Protein AF-A0AAE1B2L4-F1 (afdb_monomer)

Structure (mmCIF, N/CA/C/O backbone):
data_AF-A0AAE1B2L4-F1
#
_entry.id   AF-A0AAE1B2L4-F1
#
loop_
_atom_site.group_PDB
_atom_site.id
_atom_site.type_symbol
_atom_site.label_atom_id
_atom_site.label_alt_id
_atom_site.label_comp_id
_atom_site.label_asym_id
_atom_site.label_entity_id
_atom_site.label_seq_id
_atom_site.pdbx_PDB_ins_code
_atom_site.Cartn_x
_atom_site.Cartn_y
_atom_site.Cartn_z
_atom_site.occupancy
_atom_site.B_iso_or_equiv
_atom_site.auth_seq_id
_atom_site.auth_comp_id
_atom_site.auth_asym_id
_atom_site.auth_atom_id
_atom_site.pdbx_PDB_model_num
ATOM 1 N N . MET A 1 1 ? -28.659 30.040 77.270 1.00 39.69 1 MET A N 1
ATOM 2 C CA . MET A 1 1 ? -28.550 28.655 76.759 1.00 39.69 1 MET A CA 1
ATOM 3 C C . MET A 1 1 ? -29.351 28.614 75.466 1.00 39.69 1 MET A C 1
ATOM 5 O O . MET A 1 1 ? -30.552 28.792 75.532 1.00 39.69 1 MET A O 1
ATOM 9 N N . ALA A 1 2 ? -28.726 28.835 74.309 1.00 43.56 2 ALA A N 1
ATOM 10 C CA . ALA A 1 2 ? -27.964 27.864 73.511 1.00 43.56 2 ALA A CA 1
ATOM 11 C C . ALA A 1 2 ? -28.880 26.826 72.835 1.00 43.56 2 ALA A C 1
ATOM 13 O O . ALA A 1 2 ? -29.364 25.920 73.503 1.00 43.56 2 ALA A O 1
ATOM 14 N N . THR A 1 3 ? -29.108 26.979 71.526 1.00 41.34 3 THR A N 1
ATOM 15 C CA . THR A 1 3 ? -28.902 25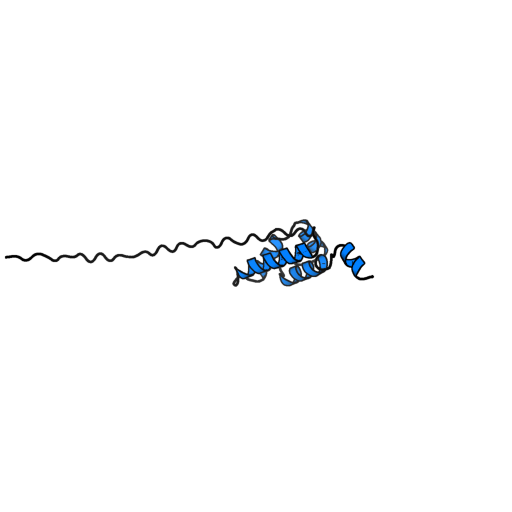.936 70.497 1.00 41.34 3 THR A CA 1
ATOM 16 C C . THR A 1 3 ? -29.154 26.528 69.107 1.00 41.34 3 THR A C 1
ATOM 18 O O . THR A 1 3 ? -30.202 27.102 68.821 1.00 41.34 3 THR A O 1
ATOM 21 N N . THR A 1 4 ? -28.115 26.454 68.287 1.00 46.12 4 THR A N 1
ATOM 22 C CA . THR A 1 4 ? -28.062 26.754 66.861 1.00 46.12 4 THR A CA 1
ATOM 23 C C . THR A 1 4 ? -28.521 25.550 66.032 1.00 46.12 4 THR A C 1
ATOM 25 O O . THR A 1 4 ? -28.553 24.431 66.534 1.00 46.12 4 THR A O 1
ATOM 28 N N . GLU A 1 5 ? -28.778 25.826 64.745 1.00 47.09 5 GLU A N 1
ATOM 29 C CA . GLU A 1 5 ? -28.691 24.904 63.597 1.00 47.09 5 GLU A CA 1
ATOM 30 C C . GLU A 1 5 ? -29.804 23.842 63.502 1.00 47.09 5 GLU A C 1
ATOM 32 O O . GLU A 1 5 ? -30.093 23.084 64.411 1.00 47.09 5 GLU A O 1
ATOM 37 N N . THR A 1 6 ? -30.491 23.666 62.375 1.00 44.91 6 THR A N 1
ATOM 38 C CA . THR A 1 6 ? -29.880 23.175 61.138 1.00 44.91 6 THR A CA 1
ATOM 39 C C . THR A 1 6 ? -30.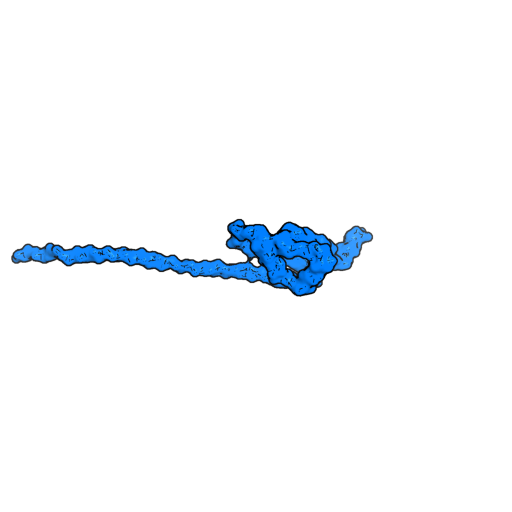885 23.344 59.991 1.00 44.91 6 THR A C 1
ATOM 41 O O . THR A 1 6 ? -31.984 22.800 60.042 1.00 44.91 6 THR A O 1
ATOM 44 N N . SER A 1 7 ? -30.523 24.053 58.925 1.00 40.88 7 SER A N 1
ATOM 45 C CA . SER A 1 7 ? -31.167 23.869 57.618 1.00 40.88 7 SER A CA 1
ATOM 46 C C . SER A 1 7 ? -30.068 23.868 56.565 1.00 40.88 7 SER A C 1
ATOM 48 O O . SER A 1 7 ? -29.777 24.866 55.913 1.00 40.88 7 SER A O 1
ATOM 50 N N . SER A 1 8 ? -29.359 22.740 56.509 1.00 39.84 8 SER A N 1
ATOM 51 C CA . SER A 1 8 ? -28.367 22.468 55.478 1.00 39.84 8 SER A CA 1
ATOM 52 C C . SER A 1 8 ? -29.126 22.011 54.239 1.00 39.84 8 SER A C 1
ATOM 54 O O . SER A 1 8 ? -29.595 20.875 54.160 1.00 39.84 8 SER A O 1
ATOM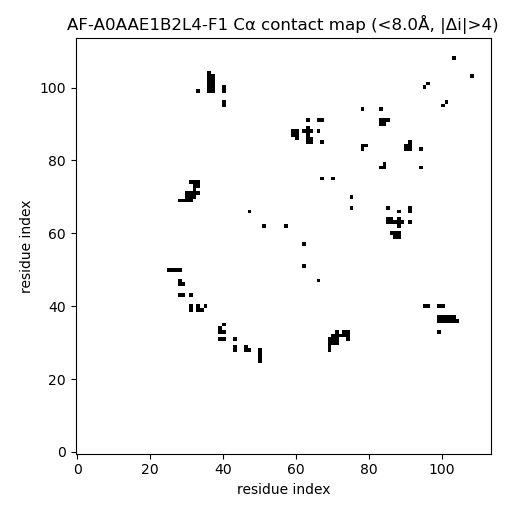 56 N N . ALA A 1 9 ? -29.322 22.937 53.303 1.00 42.34 9 ALA A N 1
ATOM 57 C CA . ALA A 1 9 ? -29.784 22.615 51.967 1.00 42.34 9 ALA A CA 1
ATOM 58 C C . ALA A 1 9 ? -28.769 21.649 51.344 1.00 42.34 9 ALA A C 1
ATOM 60 O O . ALA A 1 9 ? -27.633 22.030 51.060 1.00 42.34 9 ALA A O 1
ATOM 61 N N . ALA A 1 10 ? -29.175 20.394 51.154 1.00 48.34 10 ALA A N 1
ATOM 62 C CA . ALA A 1 10 ? -28.409 19.413 50.406 1.00 48.34 10 ALA A CA 1
ATOM 63 C C . ALA A 1 10 ? -28.306 19.882 48.946 1.00 48.34 10 ALA A C 1
ATOM 65 O O . ALA A 1 10 ? -29.150 19.573 48.105 1.00 48.34 10 ALA A O 1
ATOM 66 N N . GLN A 1 11 ? -27.280 20.676 48.648 1.00 46.25 11 GLN A N 1
ATOM 67 C CA . GLN A 1 11 ? -26.876 20.975 47.286 1.00 46.25 11 GLN A CA 1
ATOM 68 C C . GLN A 1 11 ? -26.296 19.685 46.708 1.00 46.25 11 GLN A C 1
ATOM 70 O O . GLN A 1 11 ? -25.168 19.300 47.008 1.00 46.25 11 GLN A O 1
ATOM 75 N N . SER A 1 12 ? -27.105 18.982 45.914 1.00 47.50 12 SER A N 1
ATOM 76 C CA . SER A 1 12 ? -26.628 17.916 45.036 1.00 47.50 12 SER A CA 1
ATOM 77 C C . SER A 1 12 ? -25.579 18.517 44.104 1.00 47.50 12 SER A C 1
ATOM 79 O O . SER A 1 12 ? -25.902 19.254 43.175 1.00 47.50 12 SER A O 1
ATOM 81 N N . ILE A 1 13 ? -24.306 18.250 44.390 1.00 56.09 13 ILE A N 1
ATOM 82 C CA . ILE A 1 13 ? -23.197 18.610 43.514 1.00 56.09 13 ILE A CA 1
ATOM 83 C C . ILE A 1 13 ? -23.255 17.632 42.341 1.00 56.09 13 ILE A C 1
ATOM 85 O O . ILE A 1 13 ? -22.682 16.544 42.392 1.00 56.09 13 ILE A O 1
ATOM 89 N N . THR A 1 14 ? -23.981 17.997 41.286 1.00 56.00 14 THR A N 1
ATOM 90 C CA . THR A 1 14 ? -23.948 17.281 40.010 1.00 56.00 14 THR A CA 1
ATOM 91 C C . THR A 1 14 ? -22.561 17.488 39.411 1.00 56.00 14 THR A C 1
ATOM 93 O O . THR A 1 14 ? -22.279 18.488 38.751 1.00 56.00 14 THR A O 1
ATOM 96 N N . ASN A 1 15 ? -21.645 16.574 39.720 1.00 55.72 15 ASN A N 1
ATOM 97 C CA . ASN A 1 15 ? -20.280 16.601 39.222 1.00 55.72 15 ASN A CA 1
ATOM 98 C C . ASN A 1 15 ? -20.311 16.209 37.737 1.00 55.72 15 ASN A C 1
ATOM 100 O O . ASN A 1 15 ? -20.212 15.038 37.382 1.00 55.72 15 ASN A O 1
ATOM 104 N N . HIS A 1 16 ? -20.534 17.187 36.857 1.00 60.59 16 HIS A N 1
ATOM 105 C CA . HIS A 1 16 ? -20.389 16.999 35.417 1.00 60.59 16 HIS A CA 1
ATOM 106 C C . HIS A 1 16 ? -18.902 16.795 35.117 1.00 60.59 16 HIS A C 1
ATOM 108 O O . HIS A 1 16 ? -18.168 17.754 34.868 1.00 60.59 16 HIS A O 1
ATOM 114 N N . SER A 1 17 ? -18.446 15.543 35.177 1.00 66.00 17 SER A N 1
ATOM 115 C CA . SER A 1 17 ? -17.105 15.159 34.754 1.00 66.00 17 SER A CA 1
ATOM 116 C C . SER A 1 17 ? -16.922 15.566 33.293 1.00 66.00 17 SER A C 1
ATOM 118 O O . SER A 1 17 ? -17.508 14.980 32.384 1.00 66.00 17 SER A O 1
ATOM 120 N N . LYS A 1 18 ? -16.142 16.624 33.057 1.00 66.38 18 LYS A N 1
ATOM 121 C CA . LYS A 1 18 ? -15.775 17.056 31.708 1.00 66.38 18 LYS A CA 1
ATOM 122 C C . LYS A 1 18 ? -14.786 16.038 31.150 1.00 66.38 18 LYS A C 1
ATOM 124 O O . LYS A 1 18 ? -13.621 16.033 31.535 1.00 66.38 18 LYS A O 1
ATOM 129 N N . ILE A 1 19 ? -15.257 15.164 30.267 1.00 70.12 19 ILE A N 1
ATOM 130 C CA . ILE A 1 19 ? -14.385 14.266 29.509 1.00 70.12 19 ILE A CA 1
ATOM 131 C C . ILE A 1 19 ? -13.673 15.115 28.453 1.00 70.12 19 ILE A C 1
ATOM 133 O O . ILE A 1 19 ? -14.304 15.639 27.537 1.00 70.12 19 ILE A O 1
ATOM 137 N N . VAL A 1 20 ? -12.359 15.272 28.596 1.00 62.12 20 VAL A N 1
ATOM 138 C CA . VAL A 1 20 ? -11.504 15.881 27.574 1.00 62.12 20 VAL A CA 1
ATOM 139 C C . VAL A 1 20 ? -11.045 14.763 26.644 1.00 62.12 20 VAL A C 1
ATOM 141 O O . VAL A 1 20 ? -10.197 13.954 27.010 1.00 62.12 20 VAL A O 1
ATOM 144 N N . ILE A 1 21 ? -11.626 14.697 25.446 1.00 67.25 21 ILE A N 1
ATOM 145 C CA . ILE A 1 21 ? -11.140 13.806 24.391 1.00 67.25 21 ILE A CA 1
ATOM 146 C C . ILE A 1 21 ? -9.937 14.501 23.757 1.00 67.25 21 ILE A C 1
ATOM 148 O O . ILE A 1 21 ? -10.097 15.451 22.995 1.00 67.25 21 ILE A O 1
ATOM 152 N N . ILE A 1 22 ? -8.731 14.053 24.103 1.00 59.84 22 ILE A N 1
ATOM 153 C CA . ILE A 1 22 ? -7.522 14.433 23.374 1.00 59.84 22 ILE A CA 1
ATOM 154 C C . ILE A 1 22 ? -7.550 13.615 22.080 1.00 59.84 22 ILE A C 1
ATOM 156 O O . ILE A 1 22 ? -7.438 12.387 22.167 1.00 59.84 22 ILE A O 1
ATOM 160 N N . PRO A 1 23 ? -7.735 14.228 20.895 1.00 55.44 23 PRO A N 1
ATOM 161 C CA . PRO A 1 23 ? -7.583 13.487 19.656 1.00 55.44 23 PRO A CA 1
ATOM 162 C C . PRO A 1 23 ? -6.156 12.944 19.643 1.00 55.44 23 PRO A C 1
ATOM 164 O O . PRO A 1 23 ? -5.192 13.707 19.737 1.00 55.44 23 PRO A O 1
ATOM 167 N N . GLN A 1 24 ? -6.022 11.618 19.607 1.00 55.22 24 GLN A N 1
ATOM 168 C CA . GLN A 1 24 ? -4.736 10.982 19.355 1.00 55.22 24 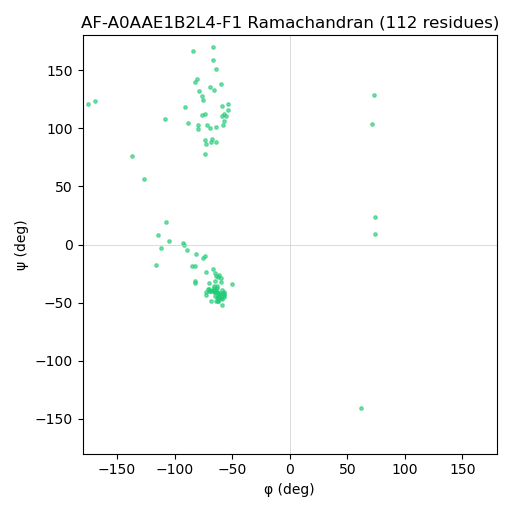GLN A CA 1
ATOM 169 C C . GLN A 1 24 ? -4.229 11.598 18.051 1.00 55.22 24 GLN A C 1
ATOM 171 O O . GLN A 1 24 ? -4.915 11.496 17.034 1.00 55.22 24 GLN A O 1
ATOM 176 N N . MET A 1 25 ? -3.106 12.321 18.102 1.00 50.38 25 MET A N 1
ATOM 177 C CA . MET A 1 25 ? -2.491 12.870 16.898 1.00 50.38 25 MET A CA 1
ATOM 178 C C . MET A 1 25 ? -2.270 11.699 15.951 1.00 50.38 25 MET A C 1
ATOM 180 O O . MET A 1 25 ? -1.466 10.813 16.243 1.00 50.38 25 MET A O 1
ATOM 184 N N . GLU A 1 26 ? -3.035 11.667 14.860 1.00 57.09 26 GLU A N 1
ATOM 185 C CA . GLU A 1 26 ? -2.870 10.657 13.831 1.00 57.09 26 GLU A CA 1
ATOM 186 C C . GLU A 1 26 ? -1.403 10.696 13.410 1.00 57.09 26 GLU A C 1
ATOM 188 O O . GLU A 1 26 ? -0.899 11.750 13.013 1.00 57.09 26 GLU A O 1
ATOM 193 N N . ARG A 1 27 ? -0.683 9.577 13.558 1.00 60.81 27 ARG A N 1
ATOM 194 C CA . ARG A 1 27 ? 0.678 9.500 13.027 1.00 60.81 27 ARG A CA 1
ATOM 195 C C . ARG A 1 27 ? 0.603 9.793 11.534 1.00 60.81 27 ARG A C 1
ATOM 197 O O . ARG A 1 27 ? 0.026 9.011 10.780 1.00 60.81 27 ARG A O 1
ATOM 204 N N . SER A 1 28 ? 1.169 10.926 11.129 1.00 68.44 28 SER A N 1
ATOM 205 C CA . SER A 1 28 ? 1.321 11.280 9.725 1.00 68.44 28 SER A CA 1
ATOM 206 C C . SER A 1 28 ? 2.249 10.262 9.080 1.00 68.44 28 SER A C 1
ATOM 208 O O . SER A 1 28 ? 3.465 10.330 9.250 1.00 68.44 28 SER A O 1
ATOM 210 N N . VAL A 1 29 ? 1.668 9.304 8.361 1.00 82.31 29 VAL A N 1
ATOM 211 C CA . VAL A 1 29 ? 2.432 8.452 7.454 1.00 82.31 29 VAL A CA 1
ATOM 212 C C . VAL A 1 29 ? 2.946 9.360 6.351 1.00 82.31 29 VAL A C 1
ATOM 214 O O . VAL A 1 29 ? 2.226 10.220 5.835 1.00 82.31 29 VAL A O 1
ATOM 217 N N . TRP A 1 30 ? 4.225 9.229 6.030 1.00 84.62 30 TRP A N 1
ATOM 218 C CA . TRP A 1 30 ? 4.791 10.028 4.963 1.00 84.62 30 TRP A CA 1
ATOM 219 C C . TRP A 1 30 ? 4.171 9.635 3.612 1.00 84.62 30 TRP A C 1
ATOM 221 O O . TRP A 1 30 ? 3.506 8.605 3.485 1.00 84.62 30 TRP A O 1
ATOM 231 N N . ARG A 1 31 ? 4.430 10.408 2.557 1.00 90.62 31 ARG A N 1
ATOM 232 C CA . ARG A 1 31 ? 4.011 10.007 1.210 1.00 90.62 31 ARG A CA 1
ATOM 233 C C . ARG A 1 31 ? 5.119 9.211 0.523 1.00 90.62 31 ARG A C 1
ATOM 235 O O . ARG A 1 31 ? 6.181 9.771 0.259 1.00 90.62 31 ARG A O 1
ATOM 242 N N . PHE A 1 32 ? 4.858 7.951 0.181 1.00 91.88 32 PHE A N 1
ATOM 243 C CA . PHE A 1 32 ? 5.817 7.105 -0.532 1.00 91.88 32 PHE A CA 1
ATOM 244 C C . PHE A 1 32 ? 5.905 7.490 -2.009 1.00 91.88 32 PHE A C 1
ATOM 246 O O . PHE A 1 32 ? 4.891 7.509 -2.704 1.00 91.88 32 PHE A O 1
ATOM 253 N N . ARG A 1 33 ? 7.111 7.799 -2.495 1.00 89.38 33 ARG A N 1
ATOM 254 C CA . ARG A 1 33 ? 7.345 8.236 -3.885 1.00 89.38 33 ARG A CA 1
ATOM 255 C C . ARG A 1 33 ? 8.129 7.236 -4.737 1.00 89.38 33 ARG A C 1
ATOM 257 O O . ARG A 1 33 ? 8.355 7.509 -5.903 1.00 89.38 33 ARG A O 1
ATOM 264 N N . GLY A 1 34 ? 8.585 6.116 -4.174 1.00 83.81 34 GLY A N 1
ATOM 265 C CA . GLY A 1 34 ? 9.314 5.098 -4.940 1.00 83.81 34 GLY A CA 1
ATOM 266 C C . GLY A 1 34 ? 10.759 5.454 -5.324 1.00 83.81 34 GLY A C 1
ATOM 267 O O . GLY A 1 34 ? 11.386 4.727 -6.090 1.00 83.81 34 GLY A O 1
ATOM 268 N N . GLN A 1 35 ? 11.316 6.548 -4.793 1.00 79.19 35 GLN A N 1
ATOM 269 C CA . GLN A 1 35 ? 12.591 7.120 -5.256 1.00 79.19 35 GLN A CA 1
ATOM 270 C C . GLN A 1 35 ? 13.835 6.436 -4.665 1.00 79.19 35 GLN A C 1
ATOM 272 O O . GLN A 1 35 ? 14.862 6.360 -5.335 1.00 79.19 35 GLN A O 1
ATOM 277 N N . ALA A 1 36 ? 13.759 5.923 -3.432 1.00 71.88 36 ALA A N 1
ATOM 278 C CA . ALA A 1 36 ? 14.907 5.342 -2.722 1.00 71.88 36 ALA A CA 1
ATOM 279 C C . ALA A 1 36 ? 14.857 3.799 -2.595 1.00 71.88 36 ALA A C 1
ATOM 281 O O . ALA A 1 36 ? 15.576 3.209 -1.787 1.00 71.88 36 ALA A O 1
ATOM 282 N N . GLY A 1 37 ? 14.054 3.132 -3.434 1.00 73.25 37 GLY A N 1
ATOM 283 C CA . GLY A 1 37 ? 14.043 1.669 -3.562 1.00 73.25 37 GLY A CA 1
ATOM 284 C C . GLY A 1 37 ? 13.651 0.932 -2.274 1.00 73.25 37 GLY A C 1
ATOM 285 O O . GLY A 1 37 ? 12.750 1.362 -1.555 1.00 73.25 37 GLY A O 1
ATOM 286 N N . HIS A 1 38 ? 14.325 -0.188 -1.992 1.00 80.88 38 HIS A N 1
ATOM 287 C CA . HIS A 1 38 ? 13.954 -1.120 -0.917 1.00 80.88 38 HIS A CA 1
ATOM 288 C C . HIS A 1 38 ? 13.912 -0.497 0.492 1.00 80.88 38 HIS A C 1
ATOM 290 O O . HIS A 1 38 ? 12.931 -0.676 1.206 1.00 80.88 38 HIS A O 1
ATOM 296 N N . GLN A 1 39 ? 14.934 0.270 0.892 1.00 81.50 39 GLN A N 1
ATOM 297 C CA . GLN A 1 39 ? 14.993 0.864 2.243 1.00 81.50 39 GLN A CA 1
ATOM 298 C C . GLN A 1 39 ? 13.850 1.854 2.493 1.00 81.50 39 GLN A C 1
ATOM 300 O O . GLN A 1 39 ? 13.324 1.971 3.600 1.00 81.50 39 GLN A O 1
ATOM 305 N N . ASP A 1 40 ? 13.471 2.576 1.444 1.00 85.12 40 ASP A N 1
ATOM 306 C CA . ASP A 1 40 ? 12.389 3.548 1.488 1.00 85.12 40 ASP A CA 1
ATOM 307 C C . ASP A 1 40 ? 11.028 2.877 1.632 1.00 85.12 40 ASP A C 1
ATOM 309 O O . ASP A 1 40 ? 10.172 3.334 2.392 1.00 85.12 40 ASP A O 1
ATOM 313 N N . LEU A 1 41 ? 10.862 1.755 0.925 1.00 89.69 41 LEU A N 1
ATOM 314 C CA . LEU A 1 41 ? 9.688 0.911 1.034 1.00 89.69 41 LEU A CA 1
ATOM 315 C C . LEU A 1 41 ? 9.559 0.339 2.450 1.00 89.69 41 LEU A C 1
ATOM 317 O O . LEU A 1 41 ? 8.483 0.429 3.030 1.00 89.69 41 LEU A O 1
ATOM 321 N N . GLU A 1 42 ? 10.624 -0.227 3.022 1.00 89.50 42 GLU A N 1
ATOM 322 C CA . GLU A 1 42 ? 10.563 -0.819 4.366 1.00 89.50 42 GLU A CA 1
ATOM 323 C C . GLU A 1 42 ? 10.166 0.204 5.432 1.00 89.50 42 GLU A C 1
ATOM 325 O O . GLU A 1 42 ? 9.267 -0.065 6.231 1.00 89.50 42 GLU A O 1
ATOM 330 N N . ARG A 1 43 ? 10.767 1.401 5.408 1.00 89.44 43 ARG A N 1
ATOM 331 C CA . ARG A 1 43 ? 10.394 2.486 6.327 1.00 89.44 43 ARG A CA 1
ATOM 332 C C . ARG A 1 43 ? 8.930 2.882 6.155 1.00 89.44 43 ARG A C 1
ATOM 334 O O . ARG A 1 43 ? 8.207 2.999 7.140 1.00 89.44 43 ARG A O 1
ATOM 341 N N . PHE A 1 44 ? 8.479 3.046 4.912 1.00 92.00 44 PHE A N 1
ATOM 342 C CA . PHE A 1 44 ? 7.082 3.365 4.632 1.00 92.00 44 PHE A CA 1
ATOM 343 C C . PHE A 1 44 ? 6.121 2.297 5.167 1.00 92.00 44 PHE A C 1
ATOM 345 O O . PHE A 1 44 ? 5.111 2.636 5.781 1.00 92.00 44 PHE A O 1
ATOM 352 N N . LEU A 1 45 ? 6.432 1.014 4.961 1.00 92.25 45 LEU A N 1
ATOM 353 C CA . LEU A 1 45 ? 5.601 -0.091 5.437 1.00 92.25 45 LEU A CA 1
ATOM 354 C C . LEU A 1 45 ? 5.537 -0.139 6.969 1.00 92.25 45 LEU A C 1
ATOM 356 O O . LEU A 1 45 ? 4.456 -0.359 7.512 1.00 92.25 45 LEU A O 1
ATOM 360 N N . GLN A 1 46 ? 6.650 0.123 7.660 1.00 90.94 46 GLN A N 1
ATOM 361 C CA . GLN A 1 46 ? 6.680 0.213 9.124 1.00 90.94 46 GLN A CA 1
ATOM 362 C C . GLN A 1 46 ? 5.817 1.370 9.648 1.00 90.94 46 GLN A C 1
ATOM 364 O O . GLN A 1 46 ? 5.030 1.184 10.579 1.00 90.94 46 GLN A O 1
ATOM 369 N N . ASP A 1 47 ? 5.918 2.553 9.037 1.00 91.56 47 ASP A N 1
ATOM 370 C CA . ASP A 1 47 ? 5.112 3.716 9.423 1.00 91.56 47 ASP A CA 1
ATOM 371 C C . ASP A 1 47 ? 3.618 3.483 9.162 1.00 91.56 47 ASP A C 1
ATOM 373 O O . ASP A 1 47 ? 2.772 3.819 9.997 1.00 91.56 47 ASP A O 1
ATOM 377 N N . LEU A 1 48 ? 3.290 2.863 8.024 1.00 91.44 48 LEU A N 1
ATOM 378 C CA . LEU A 1 48 ? 1.927 2.490 7.662 1.00 91.44 48 LEU A CA 1
ATOM 379 C C . LEU A 1 48 ? 1.341 1.485 8.659 1.00 91.44 48 LEU A C 1
ATOM 381 O O . LEU A 1 48 ? 0.226 1.684 9.141 1.00 91.44 48 LEU A O 1
ATOM 385 N N . GLU A 1 49 ? 2.078 0.425 8.993 1.00 90.69 49 GLU A N 1
ATOM 386 C CA . GLU A 1 49 ? 1.638 -0.585 9.958 1.00 90.69 49 GLU A CA 1
ATOM 387 C C . GLU A 1 49 ? 1.420 0.033 11.342 1.00 90.69 49 GLU A C 1
ATOM 389 O O . GLU A 1 49 ? 0.384 -0.199 11.968 1.00 90.69 49 GLU A O 1
ATOM 394 N N . ALA A 1 50 ? 2.326 0.907 11.783 1.00 89.44 50 ALA A N 1
ATOM 395 C CA . ALA A 1 50 ? 2.175 1.620 13.043 1.00 89.44 50 ALA A CA 1
ATOM 396 C C . ALA A 1 50 ? 0.948 2.551 13.057 1.00 89.44 50 ALA A C 1
ATOM 398 O O . ALA A 1 50 ? 0.275 2.661 14.084 1.00 89.44 50 ALA A O 1
ATOM 399 N N . ALA A 1 51 ? 0.632 3.212 11.940 1.00 88.75 51 ALA A N 1
ATOM 400 C CA . ALA A 1 51 ? -0.563 4.045 11.821 1.00 88.75 51 ALA A CA 1
ATOM 401 C C . ALA A 1 51 ? -1.856 3.212 11.793 1.00 88.75 51 ALA A C 1
ATOM 403 O O . ALA A 1 51 ? -2.847 3.588 12.421 1.00 88.75 51 ALA A O 1
ATOM 404 N N . LEU A 1 52 ? -1.844 2.057 11.123 1.00 87.06 52 LEU A N 1
ATOM 405 C CA . LEU A 1 52 ? -2.976 1.130 11.089 1.00 87.06 52 LEU A CA 1
ATOM 406 C C . LEU A 1 52 ? -3.210 0.442 12.441 1.00 87.06 52 LEU A C 1
ATOM 408 O O . LEU A 1 52 ? -4.359 0.214 12.817 1.00 87.06 52 LEU A O 1
ATOM 412 N N . ALA A 1 53 ? -2.154 0.170 13.211 1.00 87.38 53 ALA A N 1
ATOM 413 C CA . ALA A 1 53 ? -2.257 -0.391 14.559 1.00 87.38 53 ALA A CA 1
ATOM 414 C C . ALA A 1 53 ? -3.000 0.541 15.535 1.00 87.38 53 ALA A C 1
ATOM 416 O O . ALA A 1 53 ? -3.667 0.070 16.454 1.00 87.38 53 ALA A O 1
ATOM 417 N N . GLN A 1 54 ? -2.955 1.858 15.309 1.00 85.69 54 GLN A N 1
ATOM 418 C CA . GLN A 1 54 ? -3.750 2.833 16.070 1.00 85.69 54 GLN A CA 1
ATOM 419 C C . GLN A 1 54 ? -5.239 2.819 15.689 1.00 85.69 54 GLN A C 1
ATOM 421 O O . GLN A 1 54 ? -6.056 3.441 16.366 1.00 85.69 54 GLN A O 1
ATOM 426 N N . ARG A 1 55 ? -5.605 2.111 14.613 1.00 83.19 55 ARG A N 1
ATOM 427 C CA . ARG A 1 55 ? -6.947 2.083 14.019 1.00 83.19 55 ARG A CA 1
ATOM 428 C C . ARG A 1 55 ? -7.465 0.643 13.867 1.00 83.19 55 ARG A C 1
ATOM 430 O O . ARG A 1 55 ? -7.842 0.227 12.767 1.00 83.19 55 ARG A O 1
ATOM 437 N N . PRO A 1 56 ? -7.525 -0.144 14.959 1.00 78.38 56 PRO A N 1
ATOM 438 C CA . PRO A 1 56 ? -7.790 -1.582 14.884 1.00 78.38 56 PRO A CA 1
ATOM 439 C C . PRO A 1 56 ? -9.161 -1.925 14.283 1.00 78.38 56 PRO A C 1
ATOM 441 O O . PRO A 1 56 ? -9.309 -2.986 13.683 1.00 78.38 56 PRO A O 1
ATOM 444 N N . TYR A 1 57 ? -10.140 -1.021 14.381 1.00 84.81 57 TYR A N 1
ATOM 445 C CA . TYR A 1 57 ? -11.515 -1.243 13.921 1.00 84.81 57 TYR A CA 1
ATOM 446 C C . TYR A 1 57 ? -11.800 -0.774 12.485 1.00 84.81 57 TYR A C 1
ATOM 448 O O . TYR A 1 57 ? -12.936 -0.893 12.037 1.00 84.81 57 TYR A O 1
ATOM 456 N N . GLN A 1 58 ? -10.812 -0.245 11.752 1.00 85.00 58 GLN A N 1
ATOM 457 C CA . GLN A 1 58 ? -11.033 0.154 10.357 1.00 85.00 58 GLN A CA 1
ATOM 458 C C . GLN A 1 58 ? -11.250 -1.051 9.447 1.00 85.00 58 GLN A C 1
ATOM 460 O O . GLN A 1 58 ? -10.472 -2.011 9.495 1.00 85.00 58 GLN A O 1
ATOM 465 N N . ALA A 1 59 ? -12.252 -0.942 8.574 1.00 88.50 59 ALA A N 1
ATOM 466 C CA . ALA A 1 59 ? -12.525 -1.915 7.525 1.00 88.50 59 ALA A CA 1
ATOM 467 C C . ALA A 1 59 ? -11.368 -1.981 6.517 1.00 88.50 59 ALA A C 1
ATOM 469 O O . ALA A 1 59 ? -10.687 -0.986 6.266 1.00 88.50 59 ALA A O 1
ATOM 470 N N . ASP A 1 60 ? -11.162 -3.140 5.890 1.00 87.94 60 ASP A N 1
ATOM 471 C CA . ASP A 1 60 ? -10.052 -3.319 4.945 1.00 87.94 60 ASP A CA 1
ATOM 472 C C . ASP A 1 60 ? -10.110 -2.356 3.748 1.00 87.94 60 ASP A C 1
ATOM 474 O O . ASP A 1 60 ? -9.065 -1.892 3.300 1.00 87.94 60 ASP A O 1
ATOM 478 N N . SER A 1 61 ? -11.304 -1.966 3.293 1.00 89.12 61 SER A N 1
ATOM 479 C CA . SER A 1 61 ? -11.489 -0.952 2.244 1.00 89.12 61 SER A CA 1
ATOM 480 C C . SER A 1 61 ? -11.028 0.448 2.671 1.00 89.12 61 SER A C 1
ATOM 482 O O . SER A 1 61 ? -10.457 1.198 1.875 1.00 89.12 61 SER A O 1
ATOM 484 N N . GLU A 1 62 ? -11.217 0.808 3.941 1.00 90.25 62 GLU A N 1
ATOM 485 C CA . GLU A 1 62 ? -10.709 2.063 4.501 1.00 90.25 62 GLU A CA 1
ATOM 486 C C . GLU A 1 62 ? -9.190 2.020 4.640 1.00 90.25 62 GLU A C 1
ATOM 488 O O . GLU A 1 62 ? -8.515 3.004 4.342 1.00 90.25 62 GLU A O 1
ATOM 493 N N . ARG A 1 63 ? -8.636 0.866 5.028 1.00 90.50 63 ARG A N 1
ATOM 494 C CA . ARG A 1 63 ? -7.184 0.653 5.087 1.00 90.50 63 ARG A CA 1
ATOM 495 C C . ARG A 1 63 ? -6.551 0.708 3.697 1.00 90.50 63 ARG A C 1
ATOM 497 O O . ARG A 1 63 ? -5.488 1.304 3.552 1.00 90.50 63 ARG A O 1
ATOM 504 N N . ALA A 1 64 ? -7.210 0.150 2.680 1.00 92.06 64 ALA A N 1
ATOM 505 C CA . ALA A 1 64 ? -6.793 0.248 1.282 1.00 92.06 64 ALA A CA 1
ATOM 506 C C . ALA A 1 64 ? -6.807 1.708 0.805 1.00 92.06 64 ALA A C 1
ATOM 508 O O . ALA A 1 64 ? -5.819 2.201 0.266 1.00 92.06 64 ALA A O 1
ATOM 509 N N . THR A 1 65 ? -7.884 2.439 1.110 1.00 91.94 65 THR A N 1
ATOM 510 C CA . THR A 1 65 ? -8.003 3.873 0.803 1.00 91.94 65 THR A CA 1
ATOM 511 C C . THR A 1 65 ? -6.913 4.690 1.498 1.00 91.94 65 THR A C 1
ATOM 513 O O . THR A 1 65 ? -6.321 5.584 0.892 1.00 91.94 65 THR A O 1
ATOM 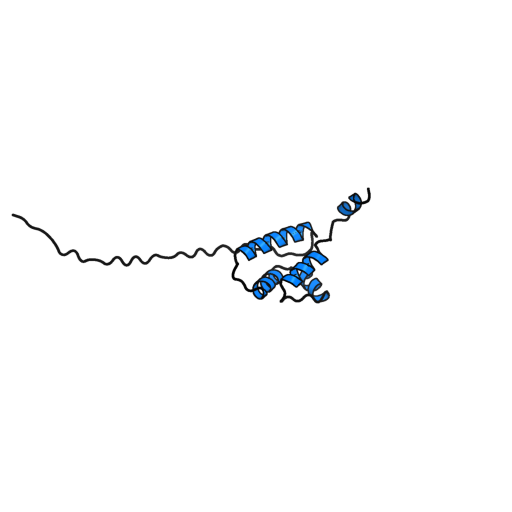516 N N . PHE A 1 66 ? -6.617 4.375 2.761 1.00 91.00 66 PHE A N 1
ATOM 517 C CA . PHE A 1 66 ? -5.553 5.011 3.530 1.00 91.00 66 PHE A CA 1
ATOM 518 C C . PHE A 1 66 ? -4.166 4.713 2.950 1.00 91.00 66 PHE A C 1
ATOM 520 O O . PHE A 1 66 ? -3.363 5.626 2.784 1.00 91.00 66 PHE A O 1
ATOM 527 N N . LEU A 1 67 ? -3.883 3.464 2.582 1.00 93.06 67 LEU A N 1
ATOM 528 C CA . LEU A 1 67 ? -2.648 3.105 1.888 1.00 93.06 67 LEU A CA 1
ATOM 529 C C . LEU A 1 67 ? -2.523 3.883 0.570 1.00 93.06 67 LEU A C 1
ATOM 531 O O . LEU A 1 67 ? -1.532 4.582 0.364 1.00 93.06 67 LEU A O 1
ATOM 535 N N . TRP A 1 68 ? -3.557 3.845 -0.274 1.00 93.19 68 TRP A N 1
ATOM 536 C CA . TRP A 1 68 ? -3.585 4.545 -1.558 1.00 93.19 68 TRP A CA 1
ATOM 537 C C . TRP A 1 68 ? -3.350 6.052 -1.399 1.00 93.19 68 TRP A C 1
ATOM 539 O O . TRP A 1 68 ? -2.564 6.639 -2.146 1.00 93.19 68 TRP A O 1
ATOM 549 N N . SER A 1 69 ? -3.971 6.691 -0.399 1.00 91.56 69 SER A N 1
ATOM 550 C CA . SER A 1 69 ? -3.843 8.134 -0.143 1.00 91.56 69 SER A CA 1
ATOM 551 C C . SER A 1 69 ? -2.422 8.564 0.259 1.00 91.56 69 SER A C 1
ATOM 553 O O . SER A 1 69 ? -2.022 9.700 -0.024 1.00 91.56 69 SER A O 1
ATOM 555 N N . ASN A 1 70 ? -1.633 7.637 0.808 1.00 93.38 70 ASN A N 1
ATOM 556 C CA . ASN A 1 70 ? -0.230 7.832 1.170 1.00 93.38 70 ASN A CA 1
ATOM 557 C C . ASN A 1 70 ? 0.763 7.439 0.058 1.00 93.38 70 ASN A C 1
ATOM 559 O O . ASN A 1 70 ? 1.965 7.645 0.212 1.00 93.38 70 ASN A O 1
ATOM 563 N N . LEU A 1 71 ? 0.290 6.963 -1.098 1.00 92.62 71 LEU A N 1
ATOM 564 C CA . LEU A 1 71 ? 1.120 6.816 -2.299 1.00 92.62 71 LEU A CA 1
ATOM 565 C C . LEU A 1 71 ? 1.271 8.151 -3.046 1.00 92.62 71 LEU A C 1
ATOM 567 O O . LEU A 1 71 ? 0.338 8.954 -3.132 1.00 92.62 71 LEU A O 1
ATOM 571 N N . GLY A 1 72 ? 2.460 8.395 -3.592 1.00 91.88 72 GLY A N 1
ATOM 572 C CA . GLY A 1 72 ? 2.748 9.478 -4.530 1.00 91.88 72 GLY A CA 1
ATOM 573 C C . GLY A 1 72 ? 2.033 9.281 -5.866 1.00 91.88 72 GLY A C 1
ATOM 574 O O . GLY A 1 72 ? 1.656 8.164 -6.208 1.00 91.88 72 GLY A O 1
ATOM 575 N N . SER A 1 73 ? 1.850 10.364 -6.627 1.00 91.12 73 SER A N 1
ATOM 576 C CA . SER A 1 73 ? 1.215 10.304 -7.953 1.00 91.12 73 SER A CA 1
ATOM 577 C C . SER A 1 73 ? 1.942 9.339 -8.888 1.00 91.12 73 SER A C 1
ATOM 579 O O . SER A 1 73 ? 1.301 8.477 -9.463 1.00 91.12 73 SER A O 1
ATOM 581 N N . GLU A 1 74 ? 3.274 9.401 -8.922 1.00 90.00 74 GLU A N 1
ATOM 582 C CA . GLU A 1 74 ? 4.122 8.536 -9.756 1.00 90.00 74 GLU A CA 1
ATOM 583 C C . GLU A 1 74 ? 3.883 7.042 -9.473 1.00 90.00 74 GLU A C 1
ATOM 585 O O . GLU A 1 74 ? 3.722 6.249 -10.395 1.00 90.00 74 GLU A O 1
ATOM 590 N N . VAL A 1 75 ? 3.779 6.669 -8.193 1.00 91.50 75 VAL A N 1
ATOM 591 C CA . VAL A 1 75 ? 3.531 5.281 -7.769 1.00 91.50 75 VAL A CA 1
ATOM 592 C C . VAL A 1 75 ? 2.113 4.839 -8.141 1.00 91.50 75 VAL A C 1
ATOM 594 O O . VAL A 1 75 ? 1.903 3.712 -8.579 1.00 91.50 75 VAL A O 1
ATOM 597 N N . ARG A 1 76 ? 1.122 5.726 -7.986 1.00 92.62 76 ARG A N 1
ATOM 598 C CA . ARG A 1 76 ? -0.267 5.436 -8.375 1.00 92.62 76 ARG A CA 1
ATOM 599 C C . ARG A 1 76 ? -0.414 5.267 -9.883 1.00 92.62 76 ARG A C 1
ATOM 601 O O . ARG A 1 76 ? -1.157 4.388 -10.307 1.00 92.62 76 ARG A O 1
ATOM 608 N N . ASP A 1 77 ? 0.279 6.088 -10.665 1.00 90.88 77 ASP A N 1
ATOM 609 C CA . ASP A 1 77 ? 0.281 6.003 -12.125 1.00 90.88 77 ASP A CA 1
ATOM 610 C C . ASP A 1 77 ? 0.946 4.694 -12.586 1.00 90.88 77 ASP A C 1
ATOM 612 O O . ASP A 1 77 ? 0.419 4.007 -13.460 1.00 90.88 77 ASP A O 1
ATOM 616 N N . GLU A 1 78 ? 2.046 4.283 -11.944 1.00 90.44 78 GLU A N 1
ATOM 617 C CA . GLU A 1 78 ? 2.680 2.980 -12.190 1.00 90.44 78 GLU A CA 1
ATOM 618 C C . GLU A 1 78 ? 1.727 1.817 -11.866 1.00 90.44 78 GLU A C 1
ATOM 620 O O . GLU A 1 78 ? 1.573 0.899 -12.670 1.00 90.44 78 GLU A O 1
ATOM 625 N N . PHE A 1 79 ? 1.013 1.884 -10.741 1.00 91.69 79 PHE A N 1
ATOM 626 C CA . PHE A 1 79 ? 0.034 0.864 -10.347 1.00 91.69 79 PHE A CA 1
ATOM 627 C C . PHE A 1 79 ? -1.163 0.804 -11.296 1.00 91.69 79 PHE A C 1
ATOM 629 O O . PHE A 1 79 ? -1.638 -0.286 -11.617 1.00 91.69 79 PHE A O 1
ATOM 636 N N . ALA A 1 80 ? -1.618 1.952 -11.803 1.00 88.62 80 ALA A N 1
ATOM 637 C CA . ALA A 1 80 ? -2.660 2.007 -12.821 1.00 88.62 80 ALA A CA 1
ATOM 638 C C . ALA A 1 80 ? -2.213 1.313 -14.120 1.00 88.62 80 ALA A C 1
ATOM 640 O O . ALA A 1 80 ? -2.982 0.544 -14.694 1.00 88.62 80 ALA A O 1
ATOM 641 N N . CYS A 1 81 ? -0.961 1.514 -14.547 1.00 88.25 81 CYS A N 1
ATOM 642 C CA . CYS A 1 81 ? -0.380 0.812 -15.697 1.00 88.25 81 CYS A CA 1
ATOM 643 C C . CYS A 1 81 ? -0.245 -0.704 -15.474 1.00 88.25 81 CYS A C 1
ATOM 645 O O . CYS A 1 81 ? -0.361 -1.473 -16.425 1.00 88.25 81 CYS A O 1
ATOM 647 N N . GLN A 1 82 ? -0.019 -1.136 -14.232 1.00 86.81 82 GLN A N 1
ATOM 648 C CA . GLN A 1 82 ? 0.049 -2.550 -13.845 1.00 86.81 82 GLN A CA 1
ATOM 649 C C . GLN A 1 82 ? -1.336 -3.191 -13.625 1.00 86.81 82 GLN A C 1
ATOM 651 O O . GLN A 1 82 ? -1.426 -4.403 -13.446 1.00 86.81 82 GLN A O 1
ATOM 656 N N . GLY A 1 83 ? -2.418 -2.404 -13.642 1.00 87.62 83 GLY A N 1
ATOM 657 C CA . GLY A 1 83 ? -3.778 -2.890 -13.393 1.00 87.62 83 GLY A CA 1
ATOM 658 C C . GLY A 1 83 ? -4.073 -3.219 -11.924 1.00 87.62 83 GLY A C 1
ATOM 659 O O . GLY A 1 83 ? -4.965 -4.018 -11.650 1.00 87.62 83 GLY A O 1
ATOM 660 N N . VAL A 1 84 ? -3.339 -2.626 -10.979 1.00 89.12 84 VAL A N 1
ATOM 661 C CA . VAL A 1 84 ? -3.528 -2.853 -9.538 1.00 89.12 84 VAL A CA 1
ATOM 662 C C . VAL A 1 84 ? -4.762 -2.093 -9.039 1.00 89.12 84 VAL A C 1
ATOM 664 O O . VAL A 1 84 ? -4.887 -0.883 -9.246 1.00 89.12 84 VAL A O 1
ATOM 667 N N . ASP A 1 85 ? -5.672 -2.789 -8.351 1.00 82.31 85 ASP A N 1
ATOM 668 C CA . ASP A 1 85 ? -6.890 -2.188 -7.795 1.00 82.31 85 ASP A CA 1
ATOM 669 C C . ASP A 1 85 ? -6.604 -1.417 -6.493 1.00 82.31 85 ASP A C 1
ATOM 671 O O . ASP A 1 85 ? -5.986 -1.919 -5.555 1.00 82.31 85 ASP A O 1
ATOM 675 N N . ARG A 1 86 ? -7.126 -0.190 -6.407 1.00 85.75 86 ARG A N 1
ATOM 676 C CA . ARG A 1 86 ? -7.077 0.671 -5.216 1.00 85.75 86 ARG A CA 1
ATOM 677 C C . ARG A 1 86 ? -7.892 0.137 -4.031 1.00 85.75 86 ARG A C 1
ATOM 679 O O . ARG A 1 86 ? -7.709 0.616 -2.914 1.00 85.75 86 ARG A O 1
ATOM 686 N N . GLY A 1 87 ? -8.860 -0.747 -4.281 1.00 87.44 87 GLY A N 1
ATOM 687 C CA . GLY A 1 87 ? -9.800 -1.246 -3.275 1.00 87.44 87 GLY A CA 1
ATOM 688 C C . GLY A 1 87 ? -9.253 -2.382 -2.413 1.00 87.44 87 GLY A C 1
ATOM 689 O O . GLY A 1 87 ? -9.784 -2.627 -1.329 1.00 87.4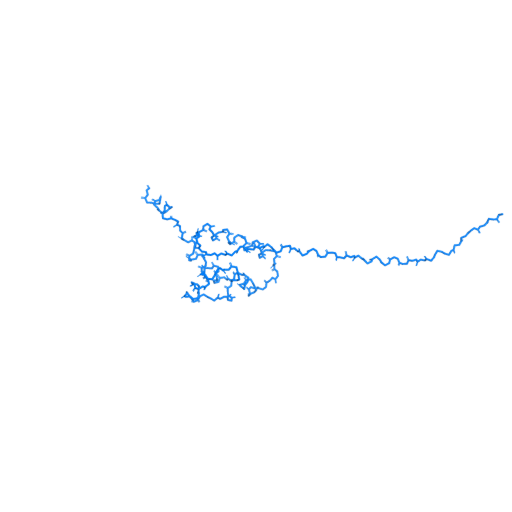4 87 GLY A O 1
ATOM 690 N N . ASP A 1 88 ? -8.190 -3.046 -2.866 1.00 89.00 88 ASP A N 1
ATOM 691 C CA . ASP A 1 88 ? -7.609 -4.200 -2.191 1.00 89.00 88 ASP A CA 1
ATOM 692 C C . ASP A 1 88 ? -6.267 -3.837 -1.546 1.00 89.00 88 ASP A C 1
ATOM 694 O O . ASP A 1 88 ? -5.238 -3.659 -2.199 1.00 89.00 88 ASP A O 1
ATOM 698 N N . LYS A 1 89 ? -6.277 -3.755 -0.214 1.00 90.44 89 LYS A N 1
ATOM 699 C CA . LYS A 1 89 ? -5.087 -3.478 0.595 1.00 90.44 89 LYS A CA 1
ATOM 700 C C . LYS A 1 89 ? -3.977 -4.505 0.345 1.00 90.44 89 LYS A C 1
ATOM 702 O O . LYS A 1 89 ? -2.811 -4.124 0.312 1.00 90.44 89 LYS A O 1
ATOM 707 N N . ASN A 1 90 ? -4.311 -5.787 0.216 1.00 90.69 90 ASN A N 1
ATOM 708 C CA . ASN A 1 90 ? -3.310 -6.839 0.064 1.00 90.69 90 ASN A CA 1
ATOM 709 C C . ASN A 1 90 ? -2.678 -6.777 -1.326 1.00 90.69 90 ASN A C 1
ATOM 711 O O . ASN A 1 90 ? -1.454 -6.790 -1.415 1.00 90.69 90 ASN A O 1
ATOM 715 N N . ALA A 1 91 ? -3.486 -6.588 -2.374 1.00 90.75 91 ALA A N 1
ATOM 716 C CA . ALA A 1 91 ? -2.979 -6.401 -3.734 1.00 90.75 91 ALA A CA 1
ATOM 717 C C . ALA A 1 91 ? -2.029 -5.192 -3.829 1.00 90.75 91 ALA A C 1
ATOM 719 O O . ALA A 1 91 ? -0.959 -5.279 -4.429 1.00 90.75 91 ALA A O 1
ATOM 720 N N . LEU A 1 92 ? -2.367 -4.078 -3.167 1.00 92.69 92 LEU A N 1
ATOM 721 C CA . LEU A 1 92 ? -1.498 -2.899 -3.100 1.00 92.69 92 LEU A CA 1
ATOM 722 C C . LEU A 1 92 ? -0.169 -3.179 -2.378 1.00 92.69 92 LEU A C 1
ATOM 724 O O . LEU A 1 92 ? 0.881 -2.706 -2.813 1.00 92.69 92 LEU A O 1
ATOM 728 N N . LEU A 1 93 ? -0.194 -3.933 -1.275 1.00 92.81 93 LEU A N 1
ATOM 729 C CA . LEU A 1 93 ? 1.018 -4.300 -0.533 1.00 92.81 93 LEU A CA 1
ATOM 730 C C . LEU A 1 93 ? 1.911 -5.260 -1.325 1.00 92.81 93 LEU A C 1
ATOM 732 O O . LEU A 1 93 ? 3.135 -5.118 -1.294 1.00 92.81 93 LEU A O 1
ATOM 736 N N . GLU A 1 94 ? 1.319 -6.221 -2.030 1.00 91.44 94 GLU A N 1
ATOM 737 C CA . GLU A 1 94 ? 2.048 -7.138 -2.905 1.00 91.44 94 GLU A CA 1
ATOM 738 C C . GLU A 1 94 ? 2.699 -6.388 -4.068 1.00 91.44 94 GLU A C 1
ATOM 740 O O . GLU A 1 94 ? 3.907 -6.514 -4.258 1.00 91.44 94 GLU A O 1
ATOM 745 N N . ALA A 1 95 ? 1.955 -5.519 -4.758 1.00 90.81 95 ALA A N 1
ATOM 746 C CA . ALA A 1 95 ? 2.485 -4.701 -5.849 1.00 90.81 95 ALA A CA 1
ATOM 747 C C . ALA A 1 95 ? 3.644 -3.794 -5.399 1.00 90.81 95 ALA A C 1
ATOM 749 O O . ALA A 1 95 ? 4.644 -3.650 -6.106 1.00 90.81 95 ALA A O 1
ATOM 750 N N . LEU A 1 96 ? 3.553 -3.217 -4.193 1.00 91.25 96 LEU A N 1
ATOM 751 C CA . LEU A 1 96 ? 4.635 -2.422 -3.604 1.00 91.25 96 LEU A CA 1
ATOM 752 C C . LEU A 1 96 ? 5.897 -3.261 -3.383 1.00 91.25 96 LEU A C 1
ATOM 754 O O . LEU A 1 96 ? 7.000 -2.828 -3.724 1.00 91.25 96 LEU A O 1
ATOM 758 N N . ARG A 1 97 ? 5.742 -4.459 -2.815 1.00 90.19 97 ARG A N 1
ATOM 759 C CA . ARG A 1 97 ? 6.857 -5.376 -2.549 1.00 90.19 97 ARG A CA 1
ATOM 760 C C . ARG A 1 97 ? 7.481 -5.904 -3.833 1.00 90.19 97 ARG A C 1
ATOM 762 O O . ARG A 1 97 ? 8.703 -5.978 -3.902 1.00 90.19 97 ARG A O 1
ATOM 769 N N . ASP A 1 98 ? 6.681 -6.211 -4.842 1.00 88.19 98 ASP A N 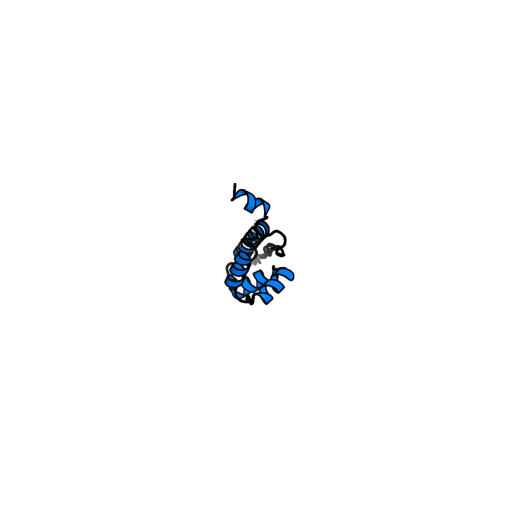1
ATOM 770 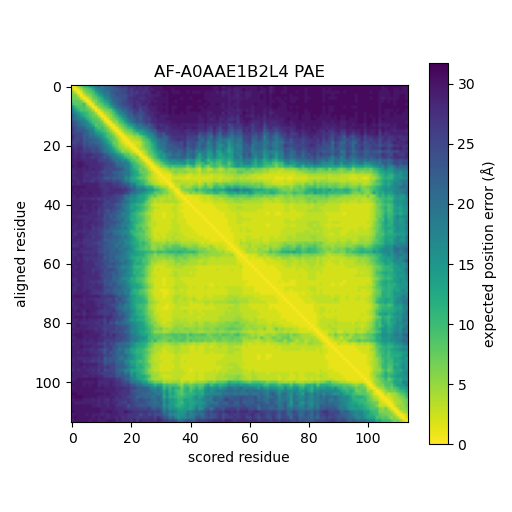C CA . ASP A 1 98 ? 7.183 -6.694 -6.126 1.00 88.19 98 ASP A CA 1
ATOM 771 C C . ASP A 1 98 ? 7.946 -5.589 -6.878 1.00 88.19 98 ASP A C 1
ATOM 773 O O . ASP A 1 98 ? 9.107 -5.757 -7.259 1.00 88.19 98 ASP A O 1
ATOM 777 N N . THR A 1 99 ? 7.351 -4.395 -6.968 1.00 87.00 99 THR A N 1
ATOM 778 C CA . THR A 1 99 ? 7.913 -3.272 -7.735 1.00 87.00 99 THR A CA 1
ATOM 779 C C . THR A 1 99 ? 9.139 -2.644 -7.061 1.00 87.00 99 THR A C 1
ATOM 781 O O . THR A 1 99 ? 10.116 -2.293 -7.733 1.00 87.00 99 THR A O 1
ATOM 784 N N . TYR A 1 100 ? 9.113 -2.486 -5.732 1.00 86.94 100 TYR A N 1
ATOM 785 C CA . TYR A 1 100 ? 10.124 -1.726 -4.982 1.00 86.94 100 TYR A CA 1
ATOM 786 C C . TYR A 1 100 ? 10.938 -2.571 -3.997 1.00 86.94 100 TYR A C 1
ATOM 788 O O . TYR A 1 100 ? 12.030 -2.157 -3.604 1.00 86.94 100 TYR A O 1
ATOM 796 N N . GLY A 1 101 ? 10.470 -3.765 -3.627 1.00 79.88 101 GLY A N 1
ATOM 797 C CA . GLY A 1 101 ? 11.136 -4.628 -2.649 1.00 79.88 101 GLY A CA 1
ATOM 798 C C . GLY A 1 101 ? 12.408 -5.292 -3.172 1.00 79.88 101 GLY A C 1
ATOM 799 O O . GLY A 1 101 ? 13.299 -5.576 -2.380 1.00 79.88 101 GLY A O 1
ATOM 800 N N . ASN A 1 102 ? 12.563 -5.463 -4.485 1.00 71.56 102 ASN A N 1
ATOM 801 C CA . ASN A 1 102 ? 13.791 -6.010 -5.078 1.00 71.56 102 ASN A CA 1
ATOM 802 C C . ASN A 1 102 ? 14.676 -4.968 -5.772 1.00 71.56 102 ASN A C 1
ATOM 804 O O . ASN A 1 102 ? 15.737 -5.319 -6.293 1.00 71.56 102 ASN A O 1
ATOM 808 N N . ARG A 1 103 ? 14.308 -3.678 -5.739 1.00 65.94 103 ARG A N 1
ATOM 809 C CA . ARG A 1 103 ? 15.170 -2.590 -6.227 1.00 65.94 103 ARG A CA 1
ATOM 810 C C . ARG A 1 103 ? 16.307 -2.352 -5.238 1.00 65.94 103 ARG A C 1
ATOM 812 O O . ARG A 1 103 ? 16.280 -1.432 -4.419 1.00 65.94 103 ARG A O 1
ATOM 819 N N . ARG A 1 104 ? 17.306 -3.228 -5.303 1.00 56.66 104 ARG A N 1
ATOM 820 C CA . ARG A 1 104 ? 18.584 -3.070 -4.619 1.00 56.66 104 ARG A CA 1
ATOM 821 C C . ARG A 1 104 ? 19.492 -2.169 -5.458 1.00 56.66 104 ARG A C 1
ATOM 823 O O . ARG A 1 104 ? 19.515 -2.312 -6.681 1.00 56.66 104 ARG A O 1
ATOM 830 N N . PRO A 1 105 ? 20.254 -1.250 -4.844 1.00 57.00 105 PRO A N 1
ATOM 831 C CA . PRO A 1 105 ? 21.253 -0.492 -5.583 1.00 57.00 105 PRO A CA 1
ATOM 832 C C . PRO A 1 105 ? 22.271 -1.457 -6.207 1.00 57.00 105 PRO A C 1
ATOM 834 O O . PRO A 1 105 ? 22.696 -2.414 -5.562 1.00 57.00 105 PRO A O 1
ATOM 837 N N . LEU A 1 106 ? 22.671 -1.209 -7.456 1.00 58.12 106 LEU A N 1
ATOM 838 C CA . LEU A 1 106 ? 23.584 -2.061 -8.240 1.00 58.12 106 LEU A CA 1
ATOM 839 C C . LEU A 1 106 ? 24.876 -2.430 -7.482 1.00 58.12 106 LEU A C 1
ATOM 841 O O . LEU A 1 106 ? 25.355 -3.556 -7.586 1.00 58.12 106 LEU A O 1
ATOM 845 N N . SER A 1 107 ? 25.377 -1.520 -6.643 1.00 55.53 107 SER A N 1
ATOM 846 C CA . SER A 1 107 ? 26.532 -1.726 -5.756 1.00 55.53 107 SER A CA 1
ATOM 847 C C . SER A 1 107 ? 26.356 -2.862 -4.739 1.00 55.53 107 SER A C 1
ATOM 849 O O . SER A 1 107 ? 27.327 -3.500 -4.338 1.00 55.53 107 SER A O 1
ATOM 851 N N . SER A 1 108 ? 25.122 -3.142 -4.323 1.00 56.78 108 SER A N 1
ATOM 852 C CA . SER A 1 108 ? 24.803 -4.260 -3.428 1.00 56.78 108 SER A CA 1
ATOM 853 C C . SER A 1 108 ? 24.615 -5.588 -4.168 1.00 56.78 108 SER A C 1
ATOM 855 O O . SER A 1 108 ? 24.735 -6.642 -3.552 1.00 56.78 108 SER A O 1
ATOM 857 N N . LEU A 1 109 ? 24.375 -5.554 -5.485 1.00 57.81 109 LEU A N 1
ATOM 858 C CA . LEU A 1 109 ? 24.331 -6.752 -6.331 1.00 57.81 109 LEU A CA 1
ATOM 859 C C . LEU A 1 109 ? 25.736 -7.199 -6.749 1.00 57.81 109 LEU A C 1
ATOM 861 O O . LEU A 1 109 ? 25.983 -8.396 -6.835 1.00 57.81 109 LEU A O 1
ATOM 865 N N . SER A 1 110 ? 26.681 -6.270 -6.937 1.00 56.81 110 SER A N 1
ATOM 866 C CA . SER A 1 110 ? 28.069 -6.612 -7.285 1.00 56.81 110 SER A CA 1
ATOM 867 C C . SER A 1 110 ? 28.800 -7.411 -6.202 1.00 56.81 110 SER A C 1
ATOM 869 O O . SER A 1 110 ? 29.686 -8.188 -6.529 1.00 56.81 110 SER A O 1
ATOM 871 N N . LEU A 1 111 ? 28.414 -7.271 -4.930 1.00 55.22 111 LEU A N 1
ATOM 872 C CA . LEU A 1 111 ? 28.990 -8.036 -3.814 1.00 55.22 111 LEU A CA 1
ATOM 873 C C . LEU A 1 111 ? 28.517 -9.498 -3.750 1.00 55.22 111 LEU A C 1
ATOM 875 O O . LEU A 1 111 ? 29.088 -10.269 -2.993 1.00 55.22 111 LEU A O 1
ATOM 879 N N . ALA A 1 112 ? 27.488 -9.886 -4.512 1.00 54.97 112 ALA A N 1
ATOM 880 C CA . ALA A 1 112 ? 26.996 -11.266 -4.553 1.00 54.97 112 ALA A CA 1
ATOM 881 C C . ALA A 1 112 ? 27.692 -12.135 -5.623 1.00 54.97 112 ALA A C 1
ATOM 883 O O . ALA A 1 112 ? 27.407 -13.326 -5.717 1.00 54.97 112 ALA A O 1
ATOM 884 N N . PHE A 1 113 ? 28.574 -11.541 -6.437 1.00 56.69 113 PHE A N 1
ATOM 885 C CA . PHE A 1 113 ? 29.313 -12.211 -7.518 1.00 56.69 113 PHE A CA 1
ATOM 886 C C . PHE A 1 113 ? 30.837 -12.264 -7.285 1.00 56.69 113 PHE A C 1
ATOM 888 O O . PHE A 1 113 ? 31.566 -12.678 -8.187 1.00 56.69 113 PHE A O 1
ATOM 895 N N . PHE A 1 114 ? 31.309 -11.866 -6.099 1.00 47.69 114 PHE A N 1
ATOM 896 C CA . PHE A 1 114 ? 32.687 -12.032 -5.619 1.00 47.69 114 PHE A CA 1
ATOM 897 C C . PHE A 1 114 ? 32.689 -12.889 -4.355 1.00 47.69 114 PHE A C 1
ATOM 899 O O . PHE A 1 114 ? 33.664 -13.650 -4.179 1.00 47.69 114 PHE A O 1
#

Radius of gyration: 27.52 Å; Cα contacts (8 Å, |Δi|>4): 86; chains: 1; bounding box: 64×41×92 Å

pLDDT: mean 76.24, std 17.25, range [39.69, 93.38]

Sequence (114 aa):
MATTETSSAAQSITNHSKIVIIPQMERSVWRFRGQAGHQDLERFLQDLEAALAQRPYQADSERATFLWSNLGSEVRDEFACQGVDRGDKNALLEALRDTYGNRRPLSSLSLAFF

Foldseek 3Di:
DDDDDDDPDPPPPPPPPPDDDDPPPQQPQAAQELPPFAVSLVSSVVSLVVNVVVVVPDDQQVSLLVVVVSYDPNVVVVCVVVVQDSRGPVSSNVCSCVVRVPPDDVVVVVVVVD

Mean 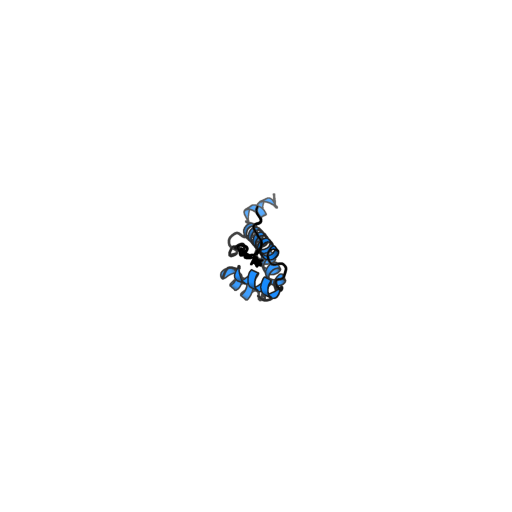predicted aligned error: 13.58 Å

Nearest PDB structures (foldseek):
  8puh-assembly1_B  TM=5.598E-01  e=5.318E-01  Human T-cell leukemia virus type I
  7r1z-assembly1_A  TM=6.555E-01  e=4.693E+00  Rattus norvegicus
  7v1m-assembly1_H  TM=3.323E-01  e=4.994E+00  Homo sapiens

Organism: NCBI:txid231223

Solvent-accessible surface area (backbone atoms only — not comparable to full-atom values): 7140 Å² total; per-residue (Å²): 135,89,85,80,89,84,83,81,78,83,74,80,78,78,77,76,77,80,81,78,82,75,76,74,76,73,66,80,58,68,69,47,60,79,81,66,27,30,69,49,49,54,54,50,52,52,43,45,50,58,42,46,65,76,43,77,84,62,52,63,54,56,52,7,46,53,53,54,70,31,44,25,69,69,47,50,53,52,34,55,76,71,68,58,56,65,65,40,42,64,60,48,53,50,52,48,43,65,71,29,55,70,42,65,60,68,78,68,56,58,66,77,79,113

Secondary structure (DSSP, 8-state):
----------------------------PPPB-S-SHHHHHHHHHHHHHHHHHT-TT--HHHHHHHHHHTB-HHHHHHHHHHT--TT-HHHHHHHHHHHHHT---HHHHHTT--